Protein AF-A0A2S9G2J8-F1 (afdb_monomer)

pLDDT: mean 92.45, std 7.69, range [58.94, 97.88]

Secondary structure (DSSP, 8-state):
-THHHHHHH-S------HHHHHHTTSS----------PPPHHHHHHHHHS-HHHHHHHHHT-THHHHHHHHHHTT-TTS------

Sequence (85 aa):
REGDVFSLIGPKRYDAPWKDIEAQGWIAPAECIEVRVTMTDNGRMLYAVAEPEERYKLCATARSKIAVVKSILERHPTEPTLVIG

Foldseek 3Di:
DVVVVCVVVNDDPDDDDVVVCVVVVNDPDDDDDDDDFDADPVLVVCLVPDDPVCNVVSVVVRPSVVVVVVVVCVVVVPDDDDDDD

Structure (mmCIF, N/CA/C/O backbone):
data_AF-A0A2S9G2J8-F1
#
_entry.id   AF-A0A2S9G2J8-F1
#
loop_
_atom_site.group_PDB
_atom_site.id
_atom_site.type_symbol
_atom_site.label_atom_id
_atom_site.label_alt_id
_atom_site.label_comp_id
_atom_site.label_asym_id
_atom_site.label_entity_id
_atom_site.label_seq_id
_atom_site.pdbx_PDB_ins_code
_atom_site.Cartn_x
_atom_site.Cartn_y
_atom_site.Cartn_z
_atom_site.occupancy
_atom_site.B_iso_or_equiv
_atom_site.auth_seq_id
_atom_site.auth_comp_id
_atom_site.auth_asym_id
_atom_site.auth_atom_id
_atom_site.pdbx_PDB_model_num
ATOM 1 N N . ARG A 1 1 ? 17.722 9.178 19.516 1.00 58.94 1 ARG A N 1
ATOM 2 C CA . ARG A 1 1 ? 17.277 7.857 20.037 1.00 58.94 1 ARG A CA 1
ATOM 3 C C . ARG A 1 1 ? 15.911 8.066 20.691 1.00 58.94 1 ARG A C 1
ATOM 5 O O . ARG A 1 1 ? 15.701 9.154 21.200 1.00 58.94 1 ARG A O 1
ATOM 12 N N . GLU A 1 2 ? 14.991 7.092 20.706 1.00 60.78 2 GLU A N 1
ATOM 13 C CA . GLU A 1 2 ? 13.670 7.265 21.367 1.00 60.78 2 GLU A CA 1
ATOM 14 C C . GLU A 1 2 ? 13.782 7.739 22.829 1.00 60.78 2 GLU A C 1
ATOM 16 O O . GLU A 1 2 ? 12.977 8.548 23.282 1.00 60.78 2 GLU A O 1
ATOM 21 N N . GLY A 1 3 ? 14.836 7.320 23.541 1.00 62.91 3 GLY A N 1
ATOM 22 C CA . GLY A 1 3 ? 15.118 7.750 24.915 1.00 62.91 3 GLY A CA 1
ATOM 23 C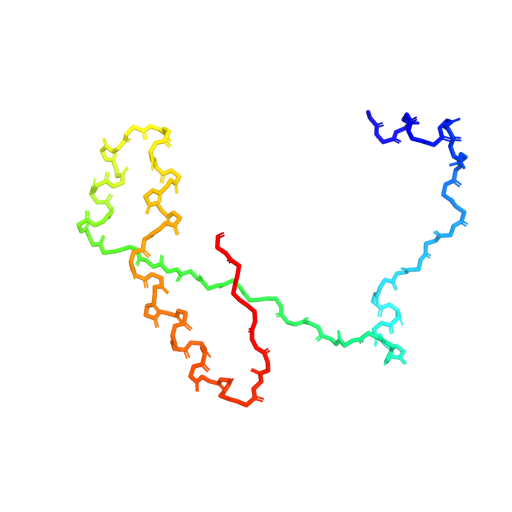 C . GLY A 1 3 ? 15.300 9.262 25.112 1.00 62.91 3 GLY A C 1
ATOM 24 O O . GLY A 1 3 ? 15.016 9.755 26.201 1.00 62.91 3 GLY A O 1
ATOM 25 N N . ASP A 1 4 ? 15.707 10.004 24.076 1.00 75.19 4 ASP A N 1
ATOM 26 C CA . ASP A 1 4 ? 15.949 11.454 24.168 1.00 75.19 4 ASP A CA 1
ATOM 27 C C . ASP A 1 4 ? 14.637 12.256 24.214 1.00 75.19 4 ASP A C 1
ATOM 29 O O . ASP A 1 4 ? 14.622 13.402 24.649 1.00 75.19 4 ASP A O 1
ATOM 33 N N . VAL A 1 5 ? 13.520 11.660 23.782 1.00 75.56 5 VAL A N 1
ATOM 34 C CA . VAL A 1 5 ? 12.199 12.301 23.837 1.00 75.56 5 VAL A CA 1
ATOM 35 C C . VAL A 1 5 ? 11.636 12.220 25.257 1.00 75.56 5 VAL A C 1
ATOM 37 O O . VAL A 1 5 ? 11.106 13.202 25.774 1.00 75.56 5 VAL A O 1
ATOM 40 N N . PHE A 1 6 ? 11.810 11.084 25.940 1.00 74.62 6 PHE A N 1
ATOM 41 C CA . PHE A 1 6 ? 11.265 10.869 27.287 1.00 74.62 6 PHE A CA 1
ATOM 42 C C . PHE A 1 6 ? 11.934 11.720 28.372 1.00 74.62 6 PHE A C 1
ATOM 44 O O . PHE A 1 6 ? 11.326 11.950 29.416 1.00 74.62 6 PHE A O 1
ATOM 51 N N . SER A 1 7 ? 13.148 12.226 28.140 1.00 80.50 7 SER A N 1
ATOM 52 C CA . SER A 1 7 ? 13.785 13.186 29.051 1.00 80.50 7 SER A CA 1
ATOM 53 C C . SER A 1 7 ? 13.121 14.569 29.013 1.00 80.50 7 SER A C 1
ATOM 55 O O . SER A 1 7 ? 13.171 15.286 30.009 1.00 80.50 7 SER A O 1
ATOM 57 N N . LEU A 1 8 ? 12.466 14.927 27.901 1.00 85.31 8 LEU A N 1
ATOM 58 C CA . LEU A 1 8 ? 11.779 16.210 27.721 1.00 85.31 8 LEU A CA 1
ATOM 59 C C . LEU A 1 8 ? 10.317 16.170 28.178 1.00 85.31 8 LEU A C 1
ATOM 61 O O . LEU A 1 8 ? 9.828 17.141 28.747 1.00 85.31 8 LEU A O 1
ATOM 65 N N . ILE A 1 9 ? 9.617 15.062 27.918 1.00 87.00 9 ILE A N 1
ATOM 66 C CA . ILE A 1 9 ? 8.164 14.955 28.148 1.00 87.00 9 ILE A CA 1
ATOM 67 C C . ILE A 1 9 ? 7.779 13.992 29.281 1.00 87.00 9 ILE A C 1
ATOM 69 O O . ILE A 1 9 ? 6.603 13.880 29.625 1.00 87.00 9 ILE A O 1
ATOM 73 N N . GLY A 1 10 ? 8.755 13.301 29.873 1.00 87.19 10 GLY A N 1
ATOM 74 C CA . GLY A 1 10 ? 8.523 12.237 30.846 1.00 87.19 10 GLY A CA 1
ATOM 75 C C . GLY A 1 10 ? 8.203 10.878 30.201 1.00 87.19 10 GLY A C 1
ATOM 76 O O . GLY A 1 10 ? 8.108 10.755 28.979 1.00 87.19 10 GLY A O 1
ATOM 77 N N . PRO A 1 11 ? 8.063 9.816 31.014 1.00 88.44 11 PRO A N 1
ATOM 78 C CA . PRO A 1 11 ? 7.842 8.460 30.519 1.00 88.44 11 PRO A CA 1
ATOM 79 C C . PRO A 1 11 ? 6.423 8.272 29.965 1.00 88.44 11 PRO A C 1
ATOM 81 O O . PRO A 1 11 ? 5.464 8.872 30.456 1.00 88.44 11 PRO A O 1
ATOM 84 N N . LYS A 1 12 ? 6.264 7.362 28.995 1.00 87.44 12 LYS A N 1
ATOM 85 C CA . LYS A 1 12 ? 4.948 6.942 28.485 1.00 87.44 12 LYS A CA 1
ATOM 86 C C . LYS A 1 12 ? 4.078 6.420 29.637 1.00 87.44 12 LYS A C 1
ATOM 88 O O . LYS A 1 12 ? 4.432 5.447 30.297 1.00 87.44 12 LYS A O 1
ATOM 93 N N . ARG A 1 13 ? 2.943 7.081 29.888 1.00 90.56 13 ARG A N 1
ATOM 94 C CA . ARG A 1 13 ? 2.042 6.767 31.015 1.00 90.56 13 ARG A CA 1
ATOM 95 C C . ARG A 1 13 ? 0.987 5.721 30.687 1.00 90.56 13 ARG A C 1
ATOM 97 O O . ARG A 1 13 ? 0.551 5.008 31.583 1.00 90.56 13 ARG A O 1
ATOM 104 N N . TYR A 1 14 ? 0.558 5.667 29.434 1.00 88.94 14 TYR A N 1
ATOM 105 C CA . TYR A 1 14 ? -0.513 4.793 28.993 1.00 88.94 14 TYR A CA 1
ATOM 106 C C . TYR A 1 14 ? -0.274 4.368 27.549 1.00 88.94 14 TYR A C 1
ATOM 108 O O . TYR A 1 14 ? 0.246 5.140 26.740 1.00 88.94 14 TYR A O 1
ATOM 116 N N . ASP A 1 15 ? -0.647 3.130 27.255 1.00 90.75 15 ASP A N 1
ATOM 117 C CA . ASP A 1 15 ? -0.745 2.591 25.910 1.00 90.75 15 ASP A CA 1
ATOM 118 C C . ASP A 1 15 ? -2.075 1.862 25.799 1.00 90.75 15 ASP A C 1
ATOM 120 O O . ASP A 1 15 ? -2.378 1.026 26.651 1.00 90.75 15 ASP A O 1
ATOM 124 N N . ALA A 1 16 ? -2.852 2.169 24.769 1.00 90.31 16 ALA A N 1
ATOM 125 C CA . ALA A 1 16 ? -4.034 1.392 24.440 1.00 90.31 16 ALA A CA 1
ATOM 126 C C . ALA A 1 16 ? -3.721 0.550 23.203 1.00 90.31 16 ALA A C 1
ATOM 128 O O . ALA A 1 16 ? -3.471 1.123 22.136 1.00 90.31 16 ALA A O 1
ATOM 129 N N . PRO A 1 17 ? -3.735 -0.790 23.307 1.00 92.62 17 PRO A N 1
ATOM 130 C CA . PRO A 1 17 ? -3.584 -1.644 22.145 1.00 92.62 17 PRO A CA 1
ATOM 131 C C . PRO A 1 17 ? -4.714 -1.359 21.157 1.00 92.62 17 PRO A C 1
ATOM 133 O O . PRO A 1 17 ? -5.894 -1.530 21.459 1.00 92.62 17 PRO A O 1
ATOM 136 N N . TRP A 1 18 ? -4.357 -0.928 19.950 1.00 92.56 18 TRP A N 1
ATOM 137 C CA . TRP A 1 18 ? -5.335 -0.584 18.916 1.00 92.56 18 TRP A CA 1
ATOM 138 C C . TRP A 1 18 ? -6.275 -1.753 18.580 1.00 92.56 18 TRP A C 1
ATOM 140 O O . TRP A 1 18 ? -7.438 -1.521 18.268 1.00 92.56 18 TRP A O 1
ATOM 150 N N . LYS A 1 19 ? -5.807 -3.005 18.712 1.00 90.94 19 LYS A N 1
ATOM 151 C CA . LYS A 1 19 ? -6.631 -4.209 18.527 1.00 90.94 19 LYS A CA 1
ATOM 152 C C . LYS A 1 19 ? -7.744 -4.362 19.558 1.00 90.94 19 LYS A C 1
ATOM 154 O O . LYS A 1 19 ? -8.826 -4.810 19.195 1.00 90.94 19 LYS A O 1
ATOM 159 N N . ASP A 1 20 ? -7.523 -3.934 20.797 1.00 94.00 20 ASP A N 1
ATOM 160 C CA . ASP A 1 20 ? -8.571 -3.961 21.820 1.00 94.00 20 ASP A CA 1
ATOM 161 C C . ASP A 1 20 ? -9.638 -2.902 21.522 1.00 94.00 20 ASP A C 1
ATOM 163 O O . ASP A 1 20 ? -10.824 -3.127 21.751 1.00 94.00 20 ASP A O 1
ATOM 167 N N . ILE A 1 21 ? -9.224 -1.756 20.976 1.00 94.50 21 ILE A N 1
ATOM 168 C CA . ILE A 1 21 ? -10.120 -0.672 20.558 1.00 94.50 21 ILE A CA 1
ATOM 169 C C . ILE A 1 21 ? -10.924 -1.075 19.302 1.00 94.50 21 ILE A C 1
ATOM 171 O O . ILE A 1 21 ? -12.122 -0.796 19.228 1.00 94.50 21 ILE A O 1
ATOM 175 N N . GLU A 1 22 ? -10.297 -1.763 18.340 1.00 95.56 22 GLU A N 1
ATOM 176 C CA . GLU A 1 22 ? -10.959 -2.375 17.171 1.00 95.56 22 GLU A CA 1
ATOM 177 C C . GLU A 1 22 ? -12.014 -3.402 17.610 1.00 95.56 22 GLU A C 1
ATOM 179 O O . GLU A 1 22 ? -13.162 -3.322 17.181 1.00 95.56 22 GLU A O 1
ATOM 184 N N . ALA A 1 23 ? -11.671 -4.309 18.536 1.00 93.50 23 ALA A N 1
ATOM 185 C CA . ALA A 1 23 ? -12.594 -5.322 19.059 1.00 93.50 23 ALA A CA 1
ATOM 186 C C . ALA A 1 23 ? -13.807 -4.725 19.802 1.00 93.50 2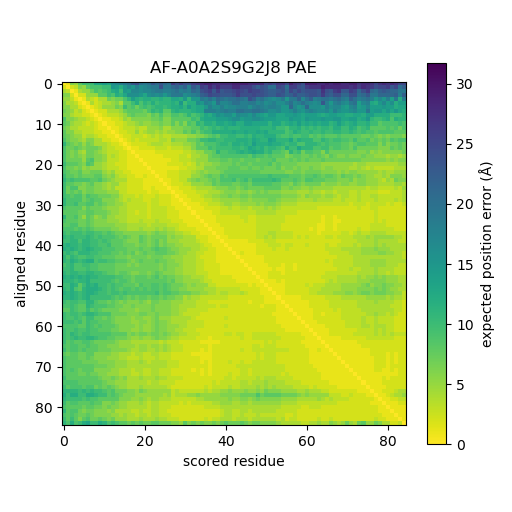3 ALA A C 1
ATOM 188 O O . ALA A 1 23 ? -14.861 -5.354 19.877 1.00 93.50 23 ALA A O 1
ATOM 189 N N . GLN A 1 24 ? -13.673 -3.507 20.332 1.00 95.56 24 GLN A N 1
ATOM 190 C CA . GLN A 1 24 ? -14.759 -2.746 20.957 1.00 95.56 24 GLN A CA 1
ATOM 191 C C . GLN A 1 24 ? -15.621 -1.963 19.949 1.00 95.56 24 GLN A C 1
ATOM 193 O O . GLN A 1 24 ? -16.634 -1.388 20.341 1.00 95.56 24 GLN A O 1
ATOM 198 N N . GLY A 1 25 ? -15.241 -1.927 18.668 1.00 94.62 25 GLY A N 1
ATOM 199 C CA . GLY A 1 25 ? -15.996 -1.268 17.597 1.00 94.62 25 GLY A CA 1
ATOM 200 C C . GLY A 1 25 ? -15.734 0.233 17.435 1.00 94.62 25 GLY A C 1
ATOM 201 O O . GLY A 1 25 ? -16.447 0.891 16.682 1.00 94.62 25 GLY A O 1
ATOM 202 N N . TRP A 1 26 ? -14.723 0.791 18.108 1.00 95.56 26 TRP A N 1
ATOM 203 C CA . TRP A 1 26 ? -14.361 2.212 17.973 1.00 95.56 26 TRP A CA 1
ATOM 204 C C . TRP A 1 26 ? -13.463 2.493 16.762 1.00 95.56 26 TRP A C 1
ATOM 206 O O . TRP A 1 26 ? -13.421 3.620 16.271 1.00 95.56 26 TRP A O 1
ATOM 216 N N . ILE A 1 27 ? -12.729 1.480 16.294 1.00 95.75 27 ILE A N 1
ATOM 217 C CA . ILE A 1 27 ? -11.864 1.533 15.111 1.00 95.75 27 ILE A CA 1
ATOM 218 C C . ILE A 1 27 ? -12.383 0.512 14.098 1.00 95.75 27 ILE A C 1
ATOM 220 O O . ILE A 1 27 ? -12.702 -0.618 14.464 1.00 95.75 27 ILE A O 1
ATOM 224 N N . ALA A 1 28 ? -12.458 0.908 12.827 1.00 94.12 28 ALA A N 1
ATOM 225 C CA . ALA A 1 28 ? -12.828 0.001 11.747 1.00 94.12 28 ALA A CA 1
ATOM 226 C C . ALA A 1 28 ? -11.742 -1.077 11.536 1.00 94.12 28 ALA A C 1
ATOM 228 O O . ALA A 1 28 ? -10.554 -0.744 11.568 1.00 94.12 28 ALA A O 1
ATOM 229 N N . PRO A 1 29 ? -12.116 -2.345 11.287 1.00 93.75 29 PRO A N 1
ATOM 230 C CA . PRO A 1 29 ? -11.151 -3.391 10.973 1.00 93.75 29 PRO A CA 1
ATOM 231 C C . PRO A 1 29 ? -10.447 -3.095 9.645 1.00 93.75 29 PRO A C 1
ATOM 233 O O . PRO A 1 29 ? -11.043 -2.548 8.718 1.00 93.75 29 PRO A O 1
ATOM 236 N N . ALA A 1 30 ? -9.177 -3.486 9.551 1.00 93.12 30 ALA A N 1
ATOM 237 C CA . ALA A 1 30 ? -8.371 -3.309 8.349 1.00 93.12 30 ALA A CA 1
ATOM 238 C C . ALA A 1 30 ? -7.825 -4.650 7.847 1.00 93.12 30 ALA A C 1
ATOM 240 O O . ALA A 1 30 ? -7.233 -5.417 8.611 1.00 93.12 30 AL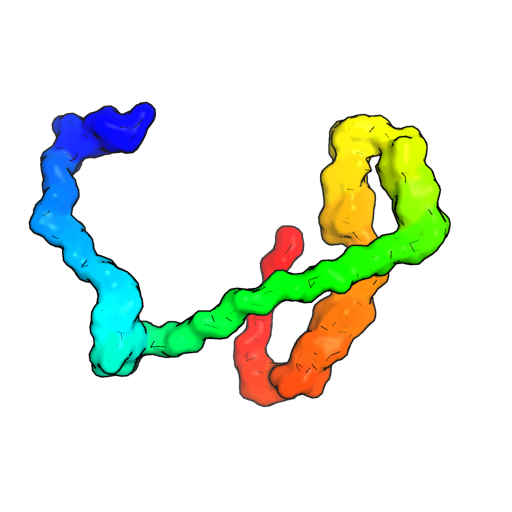A A O 1
ATOM 241 N N . GLU A 1 31 ? -7.972 -4.894 6.546 1.00 94.12 31 GLU A N 1
ATOM 242 C CA . GLU A 1 31 ? -7.328 -6.000 5.840 1.00 94.12 31 GLU A CA 1
ATOM 243 C C . GLU A 1 31 ? -6.126 -5.476 5.048 1.00 94.12 31 GLU A C 1
ATOM 245 O O . GLU A 1 31 ? -6.258 -4.645 4.150 1.00 94.12 31 GLU A O 1
ATOM 250 N N . CYS A 1 32 ? -4.931 -5.963 5.386 1.00 96.12 32 CYS A N 1
ATOM 251 C CA . CYS A 1 32 ? -3.690 -5.576 4.720 1.00 96.12 32 CYS A CA 1
ATOM 252 C C . CYS A 1 32 ? -3.289 -6.649 3.704 1.00 96.12 32 CYS A C 1
ATOM 254 O O . CYS A 1 32 ? -2.923 -7.759 4.089 1.00 96.12 32 CYS A O 1
ATOM 256 N N . ILE A 1 33 ? -3.325 -6.313 2.412 1.00 96.88 33 ILE A N 1
ATOM 257 C CA . ILE A 1 33 ? -3.059 -7.254 1.317 1.00 96.88 33 ILE A CA 1
ATOM 258 C C . ILE A 1 33 ? -1.861 -6.772 0.492 1.00 96.88 33 ILE A C 1
ATOM 260 O O . ILE A 1 33 ? -1.862 -5.665 -0.044 1.00 96.88 33 ILE A O 1
ATOM 264 N N . GLU A 1 34 ? -0.844 -7.627 0.344 1.00 97.56 34 GLU A N 1
ATOM 265 C CA . GLU A 1 34 ? 0.280 -7.385 -0.565 1.00 97.56 34 GLU A CA 1
ATOM 266 C C . GLU A 1 34 ? -0.044 -7.932 -1.962 1.00 97.56 34 GLU A C 1
ATOM 268 O O . GLU A 1 34 ? -0.141 -9.143 -2.168 1.00 97.56 34 GLU A O 1
ATOM 273 N N . VAL A 1 35 ? -0.162 -7.041 -2.949 1.00 96.44 35 VAL A N 1
ATOM 274 C CA . VAL A 1 35 ? -0.353 -7.426 -4.353 1.00 96.44 35 VAL A CA 1
ATOM 275 C C . VAL A 1 35 ? 0.963 -7.282 -5.111 1.00 96.44 35 VAL A C 1
ATOM 277 O O . VAL A 1 35 ? 1.423 -6.176 -5.400 1.00 96.44 35 VAL A O 1
ATOM 280 N N . ARG A 1 36 ? 1.576 -8.414 -5.470 1.00 95.94 36 ARG A N 1
ATOM 281 C CA . ARG A 1 36 ? 2.815 -8.436 -6.259 1.00 95.94 36 ARG A CA 1
ATOM 282 C C . ARG A 1 36 ? 2.515 -8.300 -7.744 1.00 95.94 36 ARG A C 1
ATOM 284 O O . ARG A 1 36 ? 1.800 -9.115 -8.318 1.00 95.94 36 ARG A O 1
ATOM 291 N N . VAL A 1 37 ? 3.120 -7.298 -8.377 1.00 96.00 37 VAL A N 1
ATOM 292 C CA . VAL A 1 37 ? 2.969 -7.037 -9.812 1.00 96.00 37 VAL A CA 1
ATOM 293 C C . VAL A 1 37 ? 4.278 -7.321 -10.528 1.00 96.00 37 VAL A C 1
ATOM 295 O O . VAL A 1 37 ? 5.311 -6.723 -10.228 1.00 96.00 37 VAL A O 1
ATOM 298 N N . THR A 1 38 ? 4.240 -8.219 -11.506 1.00 93.94 38 THR A N 1
ATOM 299 C CA . THR A 1 38 ? 5.400 -8.511 -12.350 1.00 93.94 38 THR A CA 1
ATOM 300 C C . THR A 1 38 ? 5.583 -7.402 -13.391 1.00 93.94 38 THR A C 1
ATOM 302 O O . THR A 1 38 ? 4.628 -6.936 -14.015 1.00 93.94 38 THR A O 1
ATOM 305 N N . MET A 1 39 ? 6.819 -6.932 -13.570 1.00 93.38 39 MET A N 1
ATOM 306 C CA . MET A 1 39 ? 7.163 -6.046 -14.686 1.00 93.38 39 MET A CA 1
ATOM 307 C C . MET A 1 39 ? 7.108 -6.816 -16.007 1.00 93.38 39 MET A C 1
ATOM 309 O O . MET A 1 39 ? 7.334 -8.023 -16.035 1.00 93.38 39 MET A O 1
ATOM 313 N N . THR A 1 40 ? 6.866 -6.111 -17.110 1.00 94.81 40 THR A N 1
ATOM 314 C CA . THR A 1 40 ? 7.036 -6.694 -18.447 1.00 94.81 40 THR A CA 1
ATOM 315 C C . THR A 1 40 ? 8.492 -7.092 -18.673 1.00 94.81 40 THR A C 1
ATOM 317 O O . THR A 1 40 ? 9.386 -6.496 -18.070 1.00 94.81 40 THR A O 1
ATOM 320 N N .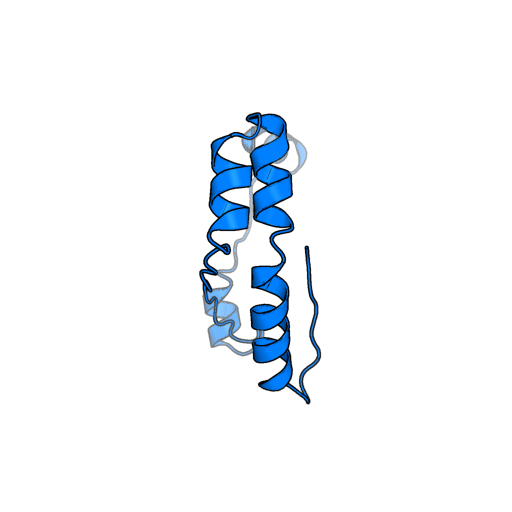 ASP A 1 41 ? 8.752 -8.038 -19.575 1.00 95.50 41 ASP A N 1
ATOM 321 C CA . ASP A 1 41 ? 10.121 -8.490 -19.863 1.00 95.50 41 ASP A CA 1
ATOM 322 C C . ASP A 1 41 ? 11.038 -7.327 -20.252 1.00 95.50 41 ASP A C 1
ATOM 324 O O . ASP A 1 41 ? 12.121 -7.175 -19.693 1.00 95.50 41 ASP A O 1
ATOM 328 N N . ASN A 1 42 ? 10.554 -6.419 -21.106 1.00 94.88 42 ASN A N 1
ATOM 329 C CA . ASN A 1 42 ? 11.280 -5.196 -21.448 1.00 94.88 42 ASN A CA 1
ATOM 330 C C . ASN A 1 42 ? 11.583 -4.329 -20.209 1.00 94.88 42 ASN A C 1
ATOM 332 O O . ASN A 1 42 ? 12.699 -3.850 -20.036 1.00 94.88 42 ASN A O 1
ATOM 336 N N . GLY A 1 43 ? 10.607 -4.156 -19.311 1.00 94.31 43 GLY A N 1
ATOM 337 C CA . GLY A 1 43 ? 10.802 -3.407 -18.070 1.00 94.31 43 GLY A CA 1
ATOM 338 C C . GLY A 1 43 ? 11.817 -4.063 -17.128 1.00 94.31 43 GLY A C 1
ATOM 339 O O . GLY A 1 43 ? 12.613 -3.361 -16.510 1.00 94.31 43 GLY A O 1
ATOM 340 N N . ARG A 1 44 ? 11.828 -5.399 -17.049 1.00 95.19 44 ARG A N 1
ATOM 341 C CA . ARG A 1 44 ? 12.807 -6.158 -16.254 1.00 95.19 44 ARG A CA 1
ATOM 342 C C . ARG A 1 44 ? 14.216 -6.012 -16.815 1.00 95.19 44 ARG A C 1
ATOM 344 O O . ARG A 1 44 ? 15.144 -5.832 -16.034 1.00 95.19 44 ARG A O 1
ATOM 351 N N . MET A 1 45 ? 14.366 -6.039 -18.139 1.00 95.88 45 MET A N 1
ATOM 352 C CA . MET A 1 45 ? 15.658 -5.818 -18.791 1.00 95.88 45 MET A CA 1
ATOM 353 C C . MET A 1 45 ? 16.187 -4.409 -18.528 1.00 95.88 45 MET A C 1
ATOM 355 O O . MET A 1 45 ? 17.336 -4.272 -18.122 1.00 95.88 45 MET A O 1
ATOM 359 N N . LEU A 1 46 ? 15.342 -3.380 -18.672 1.00 95.31 46 LEU A N 1
ATOM 360 C CA . LEU A 1 46 ? 15.715 -1.997 -18.352 1.00 95.31 46 LEU A CA 1
ATOM 361 C C . LEU A 1 46 ? 16.138 -1.845 -16.888 1.00 95.31 46 LEU A C 1
ATOM 363 O O . LEU A 1 46 ? 17.159 -1.232 -16.607 1.00 95.31 46 LEU A O 1
ATOM 367 N N . TYR A 1 47 ? 15.391 -2.440 -15.958 1.00 95.69 47 TYR A N 1
ATOM 368 C CA . TYR A 1 47 ? 15.753 -2.432 -14.543 1.00 95.69 47 TYR A CA 1
ATOM 369 C C . TYR A 1 47 ? 17.092 -3.135 -14.272 1.00 95.69 47 TYR A C 1
ATOM 371 O O . TYR A 1 47 ? 17.891 -2.651 -13.473 1.00 95.69 47 TYR A O 1
ATOM 379 N N . ALA A 1 48 ? 17.344 -4.273 -14.924 1.00 96.31 48 ALA A N 1
ATOM 380 C CA . ALA A 1 48 ? 18.540 -5.078 -14.692 1.00 96.31 48 ALA A CA 1
ATOM 381 C C . ALA A 1 48 ? 19.835 -4.345 -15.073 1.00 96.31 48 ALA A C 1
ATOM 383 O O . ALA A 1 48 ? 20.847 -4.513 -14.394 1.00 96.31 48 ALA A O 1
ATOM 384 N N . VAL A 1 49 ? 19.790 -3.528 -16.129 1.00 97.19 49 VAL A N 1
ATOM 385 C CA . VAL A 1 49 ? 20.945 -2.752 -16.613 1.00 97.19 49 VAL A CA 1
ATOM 386 C C . VAL A 1 49 ? 21.018 -1.335 -16.042 1.00 97.19 49 VAL A C 1
ATOM 388 O O . VAL A 1 49 ? 22.002 -0.649 -16.283 1.00 97.19 49 VAL A O 1
ATOM 391 N N . ALA A 1 50 ? 19.998 -0.890 -15.303 1.00 97.38 50 ALA A N 1
ATOM 392 C CA . ALA A 1 50 ? 19.965 0.448 -14.727 1.00 97.38 50 ALA A CA 1
ATOM 393 C C . ALA A 1 50 ? 20.963 0.614 -13.576 1.00 97.38 50 ALA A C 1
ATOM 395 O O . ALA A 1 50 ? 21.224 -0.330 -12.810 1.00 97.38 50 ALA A O 1
ATOM 396 N N . GLU A 1 51 ? 21.431 1.852 -13.416 1.00 97.88 51 GLU A N 1
ATOM 397 C CA . GLU A 1 51 ? 22.257 2.263 -12.285 1.00 97.88 51 GLU A CA 1
ATOM 398 C C . GLU A 1 51 ? 21.483 2.127 -10.960 1.00 97.88 51 GLU A C 1
ATOM 400 O O . GLU A 1 51 ? 20.248 2.259 -10.939 1.00 97.88 51 GLU A O 1
ATOM 405 N N . PRO A 1 52 ? 22.164 1.839 -9.835 1.00 95.69 52 PRO A N 1
ATOM 406 C CA . PRO A 1 52 ? 21.517 1.609 -8.544 1.00 95.69 52 PRO A CA 1
ATOM 407 C C . PRO A 1 52 ? 20.532 2.708 -8.119 1.00 95.69 52 PRO A C 1
ATOM 409 O O . PRO A 1 52 ? 19.463 2.397 -7.588 1.00 95.69 52 PRO A O 1
ATOM 412 N N . GLU A 1 53 ? 20.847 3.973 -8.392 1.00 95.88 53 GLU A N 1
ATOM 413 C CA . GLU A 1 53 ? 20.027 5.133 -8.030 1.00 95.88 53 GLU A CA 1
ATOM 414 C C . GLU A 1 53 ? 18.732 5.215 -8.860 1.00 95.88 53 GLU A C 1
ATOM 416 O O . GLU A 1 53 ? 17.709 5.721 -8.392 1.00 95.88 53 GLU A O 1
ATOM 421 N N . GLU A 1 54 ? 18.739 4.677 -10.082 1.00 96.25 54 GLU A N 1
ATOM 422 C CA . GLU A 1 54 ? 17.598 4.713 -11.004 1.00 96.25 54 GLU A CA 1
ATOM 423 C C . GLU A 1 54 ? 16.640 3.535 -10.806 1.00 96.25 54 GLU A C 1
ATOM 425 O O . GLU A 1 54 ? 15.431 3.654 -11.050 1.00 96.25 54 GLU A O 1
ATOM 430 N N . ARG A 1 55 ? 17.157 2.400 -10.319 1.00 95.75 55 ARG A N 1
ATOM 431 C CA . ARG A 1 55 ? 16.391 1.165 -10.086 1.00 95.75 55 ARG A CA 1
ATOM 432 C C . ARG A 1 55 ? 15.138 1.404 -9.254 1.00 95.75 55 ARG A C 1
ATOM 434 O O . ARG A 1 55 ? 14.061 0.922 -9.615 1.00 95.75 55 ARG A O 1
ATOM 441 N N . TYR A 1 56 ? 15.253 2.183 -8.176 1.00 94.12 56 TYR A N 1
ATOM 442 C CA . TYR A 1 56 ? 14.112 2.505 -7.317 1.00 94.12 56 TYR A CA 1
ATOM 443 C C . TYR A 1 56 ? 12.987 3.174 -8.113 1.00 94.12 56 TYR A C 1
ATOM 445 O O . TYR A 1 56 ? 11.848 2.706 -8.097 1.00 94.12 56 TYR A O 1
ATOM 453 N N . LYS A 1 57 ? 13.314 4.222 -8.875 1.00 94.56 57 LYS A 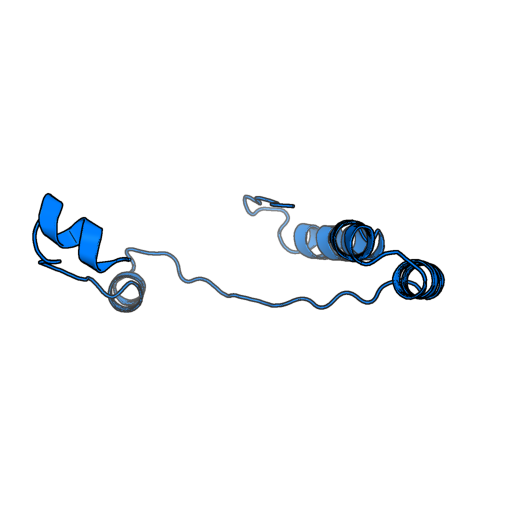N 1
ATOM 454 C CA . LYS A 1 57 ? 12.342 4.973 -9.674 1.00 94.56 57 LYS A CA 1
ATOM 455 C C . LYS A 1 57 ? 11.701 4.099 -10.754 1.00 94.56 57 LYS A C 1
ATOM 457 O O . LYS A 1 57 ? 10.481 4.155 -10.927 1.00 94.56 57 LYS A O 1
ATOM 462 N N . LEU A 1 58 ? 12.486 3.270 -11.444 1.00 94.75 58 LEU A N 1
ATOM 463 C CA . LEU A 1 58 ? 11.996 2.363 -12.491 1.00 94.75 58 LEU A CA 1
ATOM 464 C C . LEU A 1 58 ? 10.980 1.346 -11.950 1.00 94.75 58 LEU A C 1
ATOM 466 O O . LEU A 1 58 ? 9.909 1.169 -12.532 1.00 94.75 58 LEU A O 1
ATOM 470 N N . CYS A 1 59 ? 11.278 0.712 -10.814 1.00 93.31 59 CYS A N 1
ATOM 471 C CA . CYS A 1 59 ? 10.366 -0.238 -10.176 1.00 93.31 59 CYS A CA 1
ATOM 472 C C . CYS A 1 59 ? 9.154 0.443 -9.528 1.00 93.31 59 CYS A C 1
ATOM 474 O O . CYS A 1 59 ? 8.035 -0.074 -9.610 1.00 93.31 59 CYS A O 1
ATOM 476 N N . ALA A 1 60 ? 9.341 1.603 -8.890 1.00 93.81 60 ALA A N 1
ATOM 477 C CA . ALA A 1 60 ? 8.256 2.360 -8.271 1.00 93.81 60 ALA A CA 1
ATOM 478 C C . ALA A 1 60 ? 7.203 2.761 -9.316 1.00 93.81 60 ALA A C 1
ATOM 480 O O . ALA A 1 60 ? 6.017 2.509 -9.105 1.00 93.81 60 ALA A O 1
ATOM 481 N N . THR A 1 61 ? 7.654 3.240 -10.480 1.00 94.19 61 THR A N 1
ATOM 482 C CA . THR A 1 61 ? 6.813 3.769 -11.571 1.00 94.19 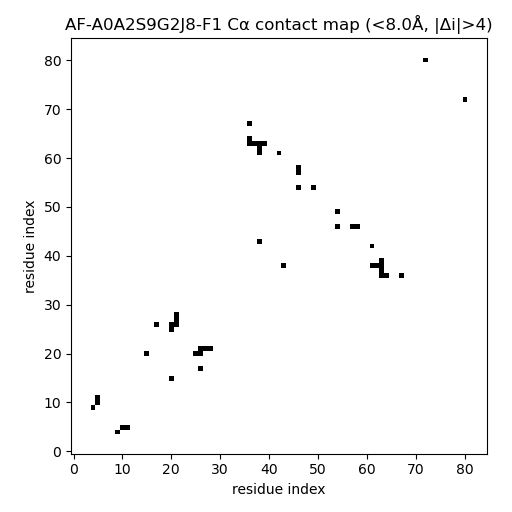61 THR A CA 1
ATOM 483 C C . THR A 1 61 ? 6.474 2.757 -12.675 1.00 94.19 61 THR A C 1
ATOM 485 O O . THR A 1 61 ? 5.989 3.133 -13.746 1.00 94.19 61 THR A O 1
ATOM 488 N N . ALA A 1 62 ? 6.699 1.459 -12.439 1.00 95.19 62 ALA A N 1
ATOM 489 C CA . ALA A 1 62 ? 6.445 0.411 -13.423 1.00 95.19 62 ALA A CA 1
ATOM 490 C C . ALA A 1 62 ? 4.995 0.449 -13.948 1.00 95.19 62 ALA A C 1
ATOM 492 O O . ALA A 1 62 ? 4.038 0.240 -13.200 1.00 95.19 62 ALA A O 1
ATOM 493 N N . ARG A 1 63 ? 4.828 0.648 -15.265 1.00 93.81 63 ARG A N 1
ATOM 494 C CA . ARG A 1 63 ? 3.504 0.775 -15.908 1.00 93.81 63 ARG A CA 1
ATOM 495 C C . ARG A 1 63 ? 2.586 -0.427 -15.680 1.00 93.81 63 ARG A C 1
ATOM 497 O O . ARG A 1 63 ? 1.371 -0.252 -15.682 1.00 93.81 63 ARG A O 1
ATOM 504 N N . SER A 1 64 ? 3.138 -1.622 -15.458 1.00 94.75 64 SER A N 1
ATOM 505 C CA . SER A 1 64 ? 2.343 -2.822 -15.170 1.00 94.75 64 SER A CA 1
ATOM 506 C C . SER A 1 64 ? 1.493 -2.687 -13.900 1.00 94.75 64 SER A C 1
ATOM 508 O O . SER A 1 64 ? 0.437 -3.308 -13.821 1.00 94.75 64 SER A O 1
ATOM 510 N N . LYS A 1 65 ? 1.872 -1.817 -12.950 1.00 96.44 65 LYS A N 1
ATOM 511 C CA . LYS A 1 65 ? 1.069 -1.534 -11.748 1.00 96.44 65 LYS A CA 1
ATOM 512 C C . LYS A 1 65 ? -0.258 -0.844 -12.065 1.00 96.44 65 LYS A C 1
ATOM 514 O O . LYS A 1 65 ? -1.231 -1.068 -11.358 1.00 96.44 65 LYS A O 1
ATOM 519 N N . ILE A 1 66 ? -0.330 -0.048 -13.136 1.00 95.94 66 ILE A N 1
ATOM 520 C CA . ILE A 1 66 ? -1.521 0.758 -13.453 1.00 95.94 66 ILE A CA 1
ATOM 521 C C . ILE A 1 66 ? -2.739 -0.121 -13.742 1.00 95.94 66 ILE A C 1
ATOM 523 O O . ILE A 1 66 ? -3.833 0.182 -13.275 1.00 95.94 66 ILE A O 1
ATOM 527 N N . ALA A 1 67 ? -2.563 -1.216 -14.486 1.00 95.75 67 ALA A N 1
ATOM 528 C CA . ALA A 1 67 ? -3.662 -2.135 -14.785 1.00 95.75 67 ALA A CA 1
ATOM 529 C C . ALA A 1 67 ? -4.198 -2.819 -13.516 1.00 95.75 67 ALA A C 1
ATOM 531 O O . ALA A 1 67 ? -5.403 -3.008 -13.381 1.00 95.75 67 ALA A O 1
ATOM 532 N N . VAL A 1 68 ? -3.310 -3.135 -12.570 1.00 96.94 68 VAL A N 1
ATOM 533 C CA . VAL A 1 68 ? -3.674 -3.758 -11.291 1.00 96.94 68 VAL A CA 1
ATOM 534 C C . VAL A 1 68 ? -4.381 -2.766 -10.371 1.00 96.94 68 VAL A C 1
ATOM 536 O O . VAL A 1 68 ? -5.406 -3.101 -9.796 1.00 96.94 68 VAL A O 1
ATOM 539 N N . VAL A 1 69 ? -3.891 -1.526 -10.271 1.00 96.69 69 VAL A N 1
ATOM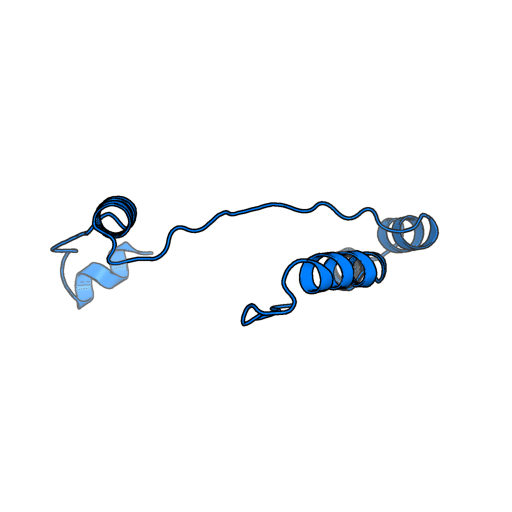 540 C CA . VAL A 1 69 ? -4.579 -0.480 -9.496 1.00 96.69 69 VAL A CA 1
ATOM 541 C C . VAL A 1 69 ? -5.994 -0.271 -10.034 1.00 96.69 69 VAL A C 1
ATOM 543 O O . VAL A 1 69 ? -6.942 -0.273 -9.258 1.00 96.69 69 VAL A O 1
ATOM 546 N N . LYS A 1 70 ? -6.162 -0.167 -11.359 1.00 97.06 70 LYS A N 1
ATOM 547 C CA . LYS A 1 70 ? -7.489 -0.026 -11.978 1.00 97.06 70 LYS A CA 1
ATOM 548 C C . LYS A 1 70 ? -8.417 -1.196 -11.656 1.00 97.06 70 LYS A C 1
ATOM 550 O O . LYS A 1 70 ? -9.550 -0.954 -11.260 1.00 97.06 70 LYS A O 1
ATOM 555 N N . SER A 1 71 ? -7.936 -2.435 -11.757 1.00 97.56 71 SER A N 1
ATOM 556 C CA . SER A 1 71 ? -8.770 -3.608 -11.469 1.00 97.56 71 SER A CA 1
ATOM 557 C C . SER A 1 71 ? -9.154 -3.733 -9.992 1.00 97.56 71 SER A C 1
ATOM 559 O O . SER A 1 71 ? -10.191 -4.318 -9.688 1.00 97.56 71 SER A O 1
ATOM 561 N N . ILE A 1 72 ? -8.357 -3.178 -9.070 1.00 96.81 72 ILE A N 1
ATOM 562 C CA . ILE A 1 72 ? -8.741 -3.046 -7.659 1.00 96.81 72 ILE A CA 1
ATOM 563 C C . ILE A 1 72 ? -9.843 -1.992 -7.522 1.00 96.81 72 ILE A C 1
ATOM 565 O O . ILE A 1 72 ? -10.882 -2.290 -6.949 1.00 96.81 72 ILE A O 1
ATOM 569 N N . LEU A 1 73 ? -9.670 -0.798 -8.098 1.00 97.38 73 LEU A N 1
ATOM 570 C CA . LEU A 1 73 ? -10.684 0.266 -8.033 1.00 97.38 73 LEU A CA 1
ATOM 571 C C . LEU A 1 73 ? -12.040 -0.179 -8.602 1.00 97.38 73 LEU A C 1
ATOM 573 O O . LEU A 1 73 ? -13.081 0.115 -8.026 1.00 97.38 73 LEU A O 1
ATOM 577 N N . GLU A 1 74 ? -12.031 -0.936 -9.700 1.00 97.88 74 GLU A N 1
ATOM 578 C CA . GLU A 1 74 ? -13.241 -1.486 -10.327 1.00 97.88 74 GLU A CA 1
ATOM 579 C C . GLU A 1 74 ? -14.024 -2.441 -9.412 1.00 97.88 74 GLU A C 1
ATOM 581 O O . GLU A 1 74 ? -15.233 -2.590 -9.581 1.00 97.88 74 GLU A O 1
ATOM 586 N N . ARG A 1 75 ? -13.368 -3.072 -8.428 1.00 97.12 75 ARG A N 1
ATOM 587 C CA . ARG A 1 75 ? -14.026 -3.934 -7.431 1.00 97.12 75 ARG A CA 1
ATOM 588 C C . ARG A 1 75 ? -14.688 -3.148 -6.301 1.00 97.12 75 ARG A C 1
ATOM 590 O O . ARG A 1 75 ? -15.539 -3.709 -5.619 1.00 97.12 75 ARG A O 1
ATOM 597 N N . HIS A 1 76 ? -14.335 -1.875 -6.135 1.00 96.88 76 HIS A N 1
ATOM 598 C CA . HIS A 1 76 ? -14.808 -1.009 -5.053 1.00 96.88 76 HIS A CA 1
ATOM 599 C C . HIS A 1 76 ? -15.444 0.291 -5.591 1.00 96.88 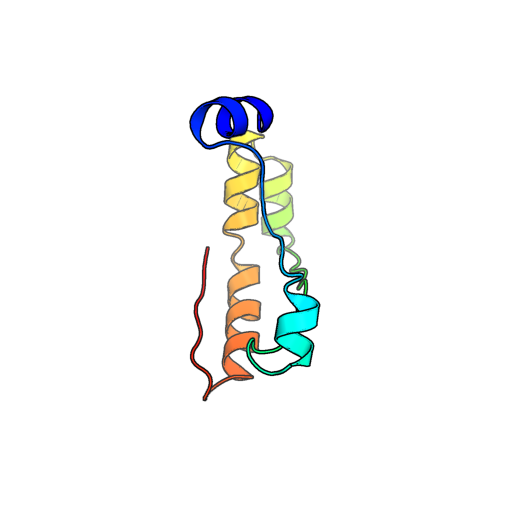76 HIS A C 1
ATOM 601 O O . HIS A 1 76 ? -15.065 1.386 -5.177 1.00 96.88 76 HIS A O 1
ATOM 607 N N . PRO A 1 77 ? -16.424 0.222 -6.519 1.00 96.25 77 PRO A N 1
ATOM 608 C CA . PRO A 1 77 ? -16.922 1.402 -7.236 1.00 96.25 77 PRO A CA 1
ATOM 609 C C . PRO A 1 77 ? -17.678 2.405 -6.351 1.00 96.25 77 PRO A C 1
ATOM 611 O O . PRO A 1 77 ? -17.862 3.554 -6.745 1.00 96.25 77 PRO A O 1
ATOM 614 N N . THR A 1 78 ? -18.149 1.976 -5.179 1.00 96.94 78 THR A N 1
ATOM 615 C CA . THR A 1 78 ? -18.951 2.791 -4.253 1.00 96.94 78 THR A CA 1
ATOM 616 C C . THR A 1 78 ? -18.192 3.204 -2.995 1.00 96.94 78 THR A C 1
ATOM 618 O O . THR A 1 78 ? -18.760 3.887 -2.146 1.00 96.94 78 THR A O 1
ATOM 621 N N . GLU A 1 79 ? -16.938 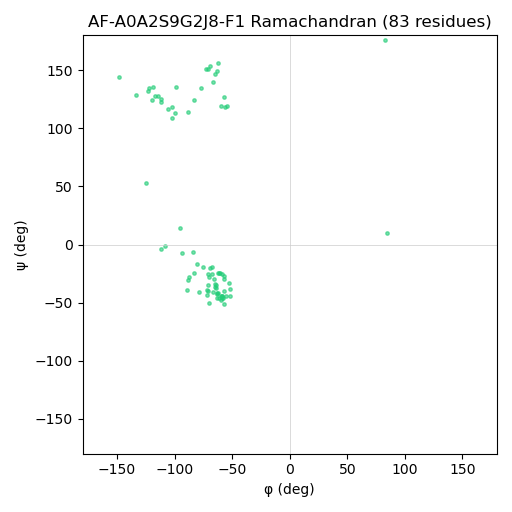2.782 -2.840 1.00 95.75 79 GLU A N 1
ATOM 622 C CA . GLU A 1 79 ? -16.150 3.047 -1.638 1.00 95.75 79 GLU A CA 1
ATOM 623 C C . GLU A 1 79 ? -15.203 4.240 -1.855 1.00 95.75 79 GLU A C 1
ATOM 625 O O . GLU A 1 79 ? -14.536 4.327 -2.895 1.00 95.75 79 GLU A O 1
ATOM 630 N N . PRO A 1 80 ? -15.099 5.176 -0.891 1.00 96.75 80 PRO A N 1
ATOM 631 C CA . PRO A 1 80 ? -14.099 6.233 -0.955 1.00 96.75 80 PRO A CA 1
ATOM 632 C C . PRO A 1 80 ? -12.698 5.629 -1.051 1.00 96.75 80 PRO A C 1
ATOM 634 O O . PRO A 1 80 ? -12.308 4.820 -0.214 1.00 96.75 80 PRO A O 1
ATOM 637 N N . THR A 1 81 ? -11.928 6.042 -2.057 1.00 96.38 81 THR A N 1
ATOM 638 C CA . THR A 1 81 ? -10.597 5.478 -2.299 1.00 96.38 81 THR A CA 1
ATOM 639 C C . THR A 1 81 ? -9.510 6.548 -2.270 1.00 96.38 81 THR A C 1
ATOM 641 O O . THR A 1 81 ? -9.641 7.599 -2.898 1.00 96.38 81 THR A O 1
ATOM 644 N N . LEU A 1 82 ? -8.408 6.254 -1.574 1.00 96.75 82 LEU A N 1
ATOM 645 C CA . LEU A 1 82 ? -7.180 7.048 -1.547 1.00 96.75 82 LEU A CA 1
ATOM 646 C C . LEU A 1 82 ? -6.037 6.246 -2.181 1.00 96.75 82 LEU A C 1
ATOM 648 O O . LEU A 1 82 ? -5.772 5.118 -1.774 1.00 96.75 82 LEU A O 1
ATOM 652 N N . VAL A 1 83 ? -5.334 6.841 -3.147 1.00 95.00 83 VAL A N 1
ATOM 653 C CA . VAL A 1 83 ? -4.138 6.253 -3.771 1.00 95.00 83 VAL A CA 1
ATOM 654 C C . VAL A 1 83 ? -2.917 7.077 -3.372 1.00 95.00 83 VAL A C 1
ATOM 656 O O . VAL A 1 83 ? -2.890 8.286 -3.594 1.00 95.00 83 VAL A O 1
ATOM 659 N N . ILE A 1 84 ? -1.910 6.415 -2.803 1.00 94.00 84 ILE A N 1
ATOM 660 C CA . ILE A 1 84 ? -0.632 7.014 -2.395 1.00 94.00 84 ILE A CA 1
ATOM 661 C C . ILE A 1 84 ? 0.473 6.358 -3.230 1.00 94.00 84 ILE A C 1
ATOM 663 O O . ILE A 1 84 ? 0.527 5.129 -3.306 1.00 94.00 84 ILE A O 1
ATOM 667 N N . GLY A 1 85 ? 1.317 7.161 -3.883 1.00 84.62 85 GLY A N 1
ATOM 668 C CA . GLY A 1 85 ? 2.378 6.707 -4.790 1.00 84.62 85 GLY A CA 1
ATOM 669 C C . GLY A 1 85 ? 3.697 7.424 -4.571 1.00 84.62 85 GLY A C 1
ATOM 670 O O . GLY A 1 85 ? 3.669 8.528 -3.983 1.00 84.62 85 GLY A O 1
#

Nearest PDB structures (foldseek):
  7zsb-assembly1_7  TM=8.997E-01  e=9.373E-02  Saccharomyces cerevisiae
  6w64-assembly1_A  TM=6.351E-01  e=8.926E+00  Lachnospiraceae bacterium ND2006
  7eu9-assembly1_A  TM=5.754E-01  e=7.256E+00  Lachnospiraceae bacterium ND2006

Radius of gyration: 20.77 Å; Cα contacts (8 Å, |Δi|>4): 25; chains: 1; bounding box: 41×25×52 Å

Solvent-accessible surface area (backbone atoms only — not comparable to full-atom values): 5756 Å² total; per-residue (Å²): 112,80,70,66,54,36,76,76,75,47,74,89,86,80,83,80,63,66,67,63,42,33,76,71,66,81,37,82,86,82,89,89,81,89,82,86,71,73,66,51,71,69,54,48,54,55,47,71,75,43,55,80,86,50,34,58,57,54,64,73,65,39,71,57,48,55,62,53,54,50,59,53,48,69,74,42,80,86,55,93,80,86,88,85,133

Mean predicted aligned error: 5.89 Å